Protein AF-A0A9J6ZL83-F1 (afdb_monomer_lite)

Radius of gyration: 29.71 Å; chains: 1; bounding box: 66×19×86 Å

Foldseek 3Di:
DVPVVVVVVVVVVVVVVVVVVVVVVVVVVVVVVVVVVVVVVVVVVVVVVVVVVVVVVVVVLVVQLVVQCVVVVHSVVSNVVSVVVVVVVVVVCVVCVVPPVCPVVVVVVCCVVVVVVVPD

Organism: NCBI:txid2949635

pLDDT: mean 72.31, std 11.98, range [35.53, 90.31]

Sequence (120 aa):
MFQNIFSEHLSGIRKELEDYVGKRIELLKLELVERLSKCTSSIIVKLGLMYFLLLFLMFLSLAGGFYIGELLHSNALGFLIIAGFYLLLAFLLYIFRSYLVERPVIRSFIKLFFESDKNE

Structure (mmCIF, N/CA/C/O backbone):
data_AF-A0A9J6ZL83-F1
#
_entry.id   AF-A0A9J6ZL83-F1
#
loop_
_atom_site.group_PDB
_atom_site.id
_atom_site.type_symbol
_atom_site.label_atom_id
_atom_site.label_alt_id
_atom_site.label_comp_id
_atom_site.label_asym_id
_atom_site.label_entity_id
_atom_site.label_seq_id
_atom_site.pdbx_PDB_ins_code
_atom_site.Cartn_x
_atom_site.Cartn_y
_atom_site.Cartn_z
_atom_site.occupancy
_atom_site.B_iso_or_equiv
_atom_site.auth_seq_id
_atom_site.auth_comp_id
_atom_site.auth_asym_id
_atom_site.auth_atom_id
_atom_site.pdbx_PDB_model_num
ATOM 1 N N . MET A 1 1 ? -45.956 9.347 58.486 1.00 50.84 1 MET A N 1
ATOM 2 C CA . MET A 1 1 ? -45.474 7.958 58.298 1.00 50.84 1 MET A CA 1
ATOM 3 C C . MET A 1 1 ? -45.363 7.577 56.815 1.00 50.84 1 MET A C 1
ATOM 5 O O . MET A 1 1 ? -44.340 7.032 56.442 1.00 50.84 1 MET A O 1
ATOM 9 N N . PHE A 1 2 ? -46.323 7.938 55.951 1.00 60.34 2 PHE A N 1
ATOM 10 C CA . PHE A 1 2 ? -46.290 7.606 54.511 1.00 60.34 2 PHE A CA 1
ATOM 11 C C . PHE A 1 2 ? -45.209 8.315 53.659 1.00 60.34 2 PHE A C 1
ATOM 13 O O . PHE A 1 2 ? -44.721 7.720 52.705 1.00 60.34 2 PHE A O 1
ATOM 20 N N . GLN A 1 3 ? -44.789 9.545 53.987 1.00 58.34 3 GLN A N 1
ATOM 21 C CA . GLN A 1 3 ? -43.810 10.287 53.164 1.00 58.34 3 GLN A CA 1
ATOM 22 C C . GLN A 1 3 ? -42.369 9.742 53.223 1.00 58.34 3 GLN A C 1
ATOM 24 O O . GLN A 1 3 ? -41.658 9.834 52.228 1.00 58.34 3 GLN A O 1
ATOM 29 N N . ASN A 1 4 ? -41.947 9.130 54.337 1.00 60.34 4 ASN A N 1
ATOM 30 C CA . ASN A 1 4 ? -40.578 8.607 54.487 1.00 60.34 4 ASN A CA 1
ATOM 31 C C . ASN A 1 4 ? -40.356 7.270 53.762 1.00 60.34 4 ASN A C 1
ATOM 33 O O . ASN A 1 4 ? -39.240 6.959 53.369 1.00 60.34 4 ASN A O 1
ATOM 37 N N . ILE A 1 5 ? -41.419 6.489 53.555 1.00 66.94 5 ILE A N 1
ATOM 38 C CA . ILE A 1 5 ? -41.336 5.174 52.901 1.00 66.94 5 ILE A CA 1
ATOM 39 C C . ILE A 1 5 ? -41.061 5.342 51.400 1.00 66.94 5 ILE A C 1
ATOM 41 O O . ILE A 1 5 ? -40.306 4.579 50.803 1.00 66.94 5 ILE A O 1
ATOM 45 N N . PHE A 1 6 ? -41.644 6.379 50.791 1.00 70.94 6 PHE A N 1
ATOM 46 C CA . PHE A 1 6 ? -41.478 6.663 49.368 1.00 70.94 6 PHE A CA 1
ATOM 47 C C . PHE A 1 6 ? -40.071 7.183 49.042 1.00 70.94 6 PHE A C 1
ATOM 49 O O . PHE A 1 6 ? -39.471 6.752 48.059 1.00 70.94 6 PHE A O 1
ATOM 56 N N . SER A 1 7 ? -39.513 8.065 49.879 1.00 68.94 7 SER A N 1
ATOM 57 C CA . SER A 1 7 ? -38.149 8.576 49.692 1.00 68.94 7 SER A CA 1
ATOM 58 C C . SER A 1 7 ? -37.084 7.496 49.898 1.00 68.94 7 SER A C 1
ATOM 60 O O . SER A 1 7 ? -36.109 7.470 49.146 1.00 68.94 7 SER A O 1
ATOM 62 N N . GLU A 1 8 ? -37.284 6.559 50.832 1.00 73.06 8 GLU A N 1
ATOM 63 C CA . GLU A 1 8 ? -36.404 5.392 50.972 1.00 73.06 8 GLU A CA 1
ATOM 64 C C . GLU A 1 8 ? -36.455 4.482 49.739 1.00 73.06 8 GLU A C 1
ATOM 66 O O . GLU A 1 8 ? -35.403 4.107 49.219 1.00 73.06 8 GLU A O 1
ATOM 71 N N . HIS A 1 9 ? -37.646 4.194 49.203 1.00 72.62 9 HIS A N 1
ATOM 72 C CA . HIS A 1 9 ? -37.787 3.393 47.982 1.00 72.62 9 HIS A CA 1
ATOM 73 C C . HIS A 1 9 ? -37.130 4.054 46.764 1.00 72.62 9 HIS A C 1
ATOM 75 O O . HIS A 1 9 ? -36.418 3.390 46.010 1.00 72.62 9 HIS A O 1
ATOM 81 N N . LEU A 1 10 ? -37.292 5.371 46.593 1.00 76.75 10 LEU A N 1
ATOM 82 C CA . LEU A 1 10 ? -36.623 6.094 45.508 1.00 76.75 10 LEU A CA 1
ATOM 83 C C . LEU A 1 10 ? -35.101 6.115 45.675 1.00 76.75 10 LEU A C 1
ATOM 85 O O . LEU A 1 10 ? -34.376 6.073 44.682 1.00 76.75 10 LEU A O 1
ATOM 89 N N . SER A 1 11 ? -34.603 6.138 46.913 1.00 74.12 11 SER A N 1
ATOM 90 C CA . SER A 1 11 ? -33.165 6.068 47.181 1.00 74.12 11 SER A CA 1
ATOM 91 C C . SER A 1 11 ? -32.570 4.693 46.842 1.00 74.12 11 SER A C 1
ATOM 93 O O . SER A 1 11 ? -31.455 4.626 46.320 1.00 74.12 11 SER A O 1
ATOM 95 N N . GLY A 1 12 ? -33.331 3.614 47.066 1.00 74.75 12 GLY A N 1
ATOM 96 C CA . GLY A 1 12 ? -32.968 2.249 46.677 1.00 74.75 12 GLY A CA 1
ATOM 97 C C . GLY A 1 12 ? -32.911 2.070 45.161 1.00 74.75 12 GLY A C 1
ATOM 98 O O . GLY A 1 12 ? -31.889 1.631 44.641 1.00 74.75 12 GLY A O 1
ATOM 99 N N . ILE A 1 13 ? -33.948 2.521 44.445 1.00 77.06 13 ILE A N 1
ATOM 100 C CA . ILE A 1 13 ? -34.010 2.455 42.972 1.00 77.06 13 ILE A CA 1
ATOM 101 C C . ILE A 1 13 ? -32.903 3.308 42.341 1.00 77.06 13 ILE A C 1
ATOM 103 O O . ILE A 1 13 ? -32.285 2.903 41.359 1.00 77.06 13 ILE A O 1
ATOM 107 N N . ARG A 1 14 ? -32.603 4.481 42.917 1.00 73.56 14 ARG A N 1
ATOM 108 C CA . ARG A 1 14 ? -31.507 5.337 42.449 1.00 73.56 14 ARG A CA 1
ATOM 109 C C . ARG A 1 14 ? -30.153 4.644 42.588 1.00 73.56 14 ARG A C 1
ATOM 111 O O . ARG A 1 14 ? -29.387 4.677 41.636 1.00 73.56 14 ARG A O 1
ATOM 118 N N . LYS A 1 15 ? -29.883 3.993 43.726 1.00 76.56 15 LYS A N 1
ATOM 119 C CA . LYS A 1 15 ? -28.644 3.229 43.941 1.00 76.56 15 LYS A CA 1
ATOM 120 C C . LYS A 1 15 ? -28.523 2.033 43.001 1.00 76.56 15 LYS A C 1
ATOM 122 O O . LYS A 1 15 ? -27.452 1.821 42.449 1.00 76.56 15 LYS A O 1
ATOM 127 N N . GLU A 1 16 ? -29.600 1.278 42.792 1.00 74.06 16 GLU A N 1
ATOM 128 C CA . GLU A 1 16 ? -29.600 0.162 41.838 1.00 74.06 16 GLU A CA 1
ATOM 129 C C . GLU A 1 16 ? -29.355 0.637 40.405 1.00 74.06 16 GLU A C 1
ATOM 131 O O . GLU A 1 16 ? -28.558 0.034 39.693 1.00 74.06 16 GLU A O 1
ATOM 136 N N . LEU A 1 17 ? -29.979 1.743 39.989 1.00 72.00 17 LEU A N 1
ATOM 137 C CA . LEU A 1 17 ? -29.737 2.344 38.676 1.00 72.00 17 LEU A CA 1
ATOM 138 C C . LEU A 1 17 ? -28.299 2.848 38.529 1.00 72.00 17 LEU A C 1
ATOM 140 O O . LEU A 1 17 ? -27.696 2.645 37.481 1.00 72.00 17 LEU A O 1
ATOM 144 N N . GLU A 1 18 ? -27.738 3.473 39.561 1.00 73.12 18 GLU A N 1
ATOM 145 C CA . GLU A 1 18 ? -26.361 3.977 39.558 1.00 73.12 18 GLU A CA 1
ATOM 146 C C . GLU A 1 18 ? -25.345 2.826 39.444 1.00 73.12 18 GLU A C 1
ATOM 148 O O . GLU A 1 18 ? -24.424 2.888 38.629 1.00 73.12 18 GLU A O 1
ATOM 153 N N . ASP A 1 19 ? -25.576 1.727 40.168 1.00 73.25 19 ASP A N 1
ATOM 154 C CA . ASP A 1 19 ? -24.731 0.528 40.141 1.00 73.25 19 ASP A CA 1
ATOM 155 C C . ASP A 1 19 ? -24.859 -0.244 38.811 1.00 73.25 19 ASP A C 1
ATOM 157 O O . ASP A 1 19 ? -23.887 -0.782 38.273 1.00 73.25 19 ASP A O 1
ATOM 161 N N . TYR A 1 20 ? -26.058 -0.251 38.221 1.00 70.00 20 TYR A N 1
ATOM 162 C CA . TYR A 1 20 ? -26.326 -0.887 36.932 1.00 70.00 20 TYR A CA 1
ATOM 163 C C . TYR A 1 20 ? -25.758 -0.083 35.752 1.00 70.00 20 TYR A C 1
ATOM 165 O O . TYR A 1 20 ? -25.187 -0.658 34.822 1.00 70.00 20 TYR A O 1
ATOM 173 N N . VAL A 1 21 ? -25.862 1.249 35.796 1.00 70.75 21 VAL A N 1
ATOM 174 C CA . VAL A 1 21 ? -25.244 2.156 34.815 1.00 70.75 21 VAL A CA 1
ATOM 175 C C . VAL A 1 21 ? -23.721 2.099 34.927 1.00 70.75 21 VAL A C 1
ATOM 177 O O . VAL A 1 21 ? -23.054 1.992 33.899 1.00 70.75 21 VAL A O 1
ATOM 180 N N . GLY A 1 22 ? -23.170 2.066 36.145 1.00 71.06 22 GLY A N 1
ATOM 181 C CA . GLY A 1 22 ? -21.734 1.898 36.381 1.00 71.06 22 GLY A CA 1
ATOM 182 C C . GLY A 1 22 ? -21.179 0.628 35.732 1.00 71.06 22 GLY A C 1
ATOM 183 O O . GLY A 1 22 ? -20.225 0.696 34.954 1.00 71.06 22 GLY A O 1
ATOM 184 N N . LYS A 1 23 ? -21.843 -0.517 35.942 1.00 69.06 23 LYS A N 1
ATOM 185 C CA . LYS A 1 23 ? -21.460 -1.798 35.321 1.00 69.06 23 LYS A CA 1
ATOM 186 C C . LYS A 1 23 ? -21.563 -1.775 33.794 1.00 69.06 23 LYS A C 1
ATOM 188 O O . LYS A 1 23 ? -20.693 -2.313 33.113 1.00 69.06 23 LYS A O 1
ATOM 193 N N . ARG A 1 24 ? -22.591 -1.132 33.225 1.00 68.44 24 ARG A N 1
ATOM 194 C CA . ARG A 1 24 ? -22.711 -0.988 31.761 1.00 68.44 24 ARG A CA 1
ATOM 195 C C . ARG A 1 24 ? -21.631 -0.082 31.166 1.00 68.44 24 ARG A C 1
ATOM 197 O O . ARG A 1 24 ? -21.138 -0.387 30.084 1.00 68.44 24 ARG A O 1
ATOM 204 N N . ILE A 1 25 ? -21.238 0.989 31.858 1.00 71.25 25 ILE A N 1
ATOM 205 C CA . ILE A 1 25 ? -20.145 1.877 31.428 1.00 71.25 25 ILE A CA 1
ATOM 206 C C . ILE A 1 25 ? -18.808 1.129 31.422 1.00 71.25 25 ILE A C 1
ATOM 208 O O . ILE A 1 25 ? -18.018 1.290 30.493 1.00 71.25 25 ILE A O 1
ATOM 212 N N . GLU A 1 26 ? -18.555 0.291 32.425 1.00 72.31 26 GLU A N 1
ATOM 213 C CA . GLU A 1 26 ? -17.330 -0.508 32.501 1.00 72.31 26 GLU A CA 1
ATOM 214 C C . GLU A 1 26 ? -17.245 -1.545 31.370 1.00 72.31 26 GLU A C 1
ATOM 216 O O . GLU A 1 26 ? -16.206 -1.664 30.717 1.00 72.31 26 GLU A O 1
ATOM 221 N N . LEU A 1 27 ? -18.364 -2.210 31.059 1.00 68.31 27 LEU A N 1
ATOM 222 C CA . LEU A 1 27 ? -18.471 -3.118 29.912 1.00 68.31 27 LEU A CA 1
ATOM 223 C C . LEU A 1 27 ? -18.259 -2.393 28.575 1.00 68.31 27 LEU A C 1
ATOM 225 O O . LEU A 1 27 ? -17.487 -2.867 27.744 1.00 68.31 27 LEU A O 1
ATOM 229 N N . LEU A 1 28 ? -18.869 -1.217 28.387 1.00 70.00 28 LEU A N 1
ATOM 230 C CA . LEU A 1 28 ? -18.663 -0.384 27.195 1.00 70.00 28 LEU A CA 1
ATOM 231 C C . LEU A 1 28 ? -17.200 0.035 27.042 1.00 70.00 28 LEU A C 1
ATOM 233 O O . LEU A 1 28 ? -16.648 -0.011 25.946 1.00 70.00 28 LEU A O 1
ATOM 237 N N . LYS A 1 29 ? -16.542 0.415 28.140 1.00 69.25 29 LYS A N 1
ATOM 238 C CA . LYS A 1 29 ? -15.129 0.801 28.127 1.00 69.25 29 LYS A CA 1
ATOM 239 C C . LYS A 1 29 ? -14.234 -0.369 27.711 1.00 69.25 29 LYS A C 1
ATOM 241 O O . LYS A 1 29 ? -13.311 -0.162 26.923 1.00 69.25 29 LYS A O 1
ATOM 246 N N . LEU A 1 30 ? -14.519 -1.584 28.187 1.00 71.12 30 LEU A N 1
ATOM 247 C CA . LEU A 1 30 ? -13.800 -2.790 27.768 1.00 71.12 30 LEU A CA 1
ATOM 248 C C . LEU A 1 30 ? -14.037 -3.124 26.288 1.00 71.12 30 LEU A C 1
ATOM 250 O O . LEU A 1 30 ? -13.070 -3.342 25.560 1.00 71.12 30 LEU A O 1
ATOM 254 N N . GLU A 1 31 ? -15.291 -3.114 25.825 1.00 67.50 31 GLU A N 1
ATOM 255 C CA . GLU A 1 31 ? -15.623 -3.387 24.419 1.00 67.50 31 GLU A CA 1
ATOM 256 C C . GLU A 1 31 ? -14.987 -2.370 23.465 1.00 67.50 31 GLU A C 1
ATOM 258 O O . GLU A 1 31 ? -14.501 -2.742 22.394 1.00 67.50 31 GLU A O 1
ATOM 263 N N . LEU A 1 32 ? -14.949 -1.091 23.849 1.00 68.44 32 LEU A N 1
ATOM 264 C CA . LEU A 1 32 ? -14.288 -0.039 23.079 1.00 68.44 32 LEU A CA 1
ATOM 265 C C . LEU A 1 32 ? -12.785 -0.305 22.959 1.00 68.44 32 LEU A C 1
ATOM 267 O O . LEU A 1 32 ? -12.245 -0.265 21.855 1.00 68.44 32 LEU A O 1
ATOM 271 N N . VAL A 1 33 ? -12.107 -0.629 24.062 1.00 69.81 33 VAL A N 1
ATOM 272 C CA . VAL A 1 33 ? -10.668 -0.943 24.055 1.00 69.81 33 VAL A CA 1
ATOM 273 C C . VAL A 1 33 ? -10.372 -2.200 23.231 1.00 69.81 33 VAL A C 1
ATOM 275 O O . VAL A 1 33 ? -9.403 -2.224 22.464 1.00 69.81 33 VAL A O 1
ATOM 278 N N . GLU A 1 34 ? -11.217 -3.229 23.328 1.00 67.50 34 GLU A N 1
ATOM 279 C CA . GLU A 1 34 ? -11.079 -4.457 22.543 1.00 67.50 34 GLU A CA 1
ATOM 280 C C . GLU A 1 34 ? -11.285 -4.198 21.041 1.00 67.50 34 GLU A C 1
ATOM 282 O O . GLU A 1 34 ? -10.485 -4.652 20.213 1.00 67.50 34 GLU A O 1
ATOM 287 N N . ARG A 1 35 ? -12.307 -3.414 20.667 1.00 65.00 35 ARG A N 1
ATOM 288 C CA . ARG A 1 35 ? -12.550 -3.006 19.273 1.00 65.00 35 ARG A CA 1
ATOM 289 C C . ARG A 1 35 ? -11.412 -2.159 18.721 1.00 65.00 35 ARG A C 1
ATOM 291 O O . ARG A 1 35 ? -10.948 -2.434 17.616 1.00 65.00 35 ARG A O 1
ATOM 298 N N . LEU A 1 36 ? -10.925 -1.177 19.479 1.00 67.19 36 LEU A N 1
ATOM 299 C CA . LEU A 1 36 ? -9.800 -0.330 19.075 1.00 67.19 36 LEU A CA 1
ATOM 300 C C . LEU A 1 36 ? -8.529 -1.157 18.872 1.00 67.19 36 LEU A C 1
ATOM 302 O O . LEU A 1 36 ? -7.832 -0.976 17.872 1.00 67.19 36 LEU A O 1
ATOM 306 N N . SER A 1 37 ? -8.263 -2.117 19.758 1.00 68.62 37 SER A N 1
ATOM 307 C CA . SER A 1 37 ? -7.108 -3.015 19.645 1.00 68.62 37 SER A CA 1
ATOM 308 C C . SER A 1 37 ? -7.201 -3.913 18.409 1.00 68.62 37 SER A C 1
ATOM 310 O O . SER A 1 37 ? -6.240 -4.013 17.641 1.00 68.62 37 SER A O 1
ATOM 312 N N . LYS A 1 38 ? -8.372 -4.509 18.144 1.00 66.69 38 LYS A N 1
ATOM 313 C CA . LYS A 1 38 ? -8.604 -5.326 16.939 1.00 66.69 38 LYS A CA 1
ATOM 314 C C . LYS A 1 38 ? -8.540 -4.502 15.653 1.00 66.69 38 LYS A C 1
ATOM 316 O O . LYS A 1 38 ? -7.953 -4.967 14.673 1.00 66.69 38 LYS A O 1
ATOM 321 N N . CYS A 1 39 ? -9.091 -3.287 15.644 1.00 61.84 39 CYS A N 1
ATOM 322 C CA . CYS A 1 39 ? -9.006 -2.373 14.504 1.00 61.84 39 CYS A CA 1
ATOM 323 C C . CYS A 1 39 ? -7.557 -1.980 14.221 1.00 61.84 39 CYS A C 1
ATOM 325 O O . CYS A 1 39 ? -7.096 -2.137 13.092 1.00 61.84 39 CYS A O 1
ATOM 327 N N . THR A 1 40 ? -6.822 -1.550 15.245 1.00 66.94 40 THR A N 1
ATOM 328 C CA . THR A 1 40 ? -5.427 -1.110 15.118 1.00 66.94 40 THR A CA 1
ATOM 329 C C . THR A 1 40 ? -4.540 -2.246 14.616 1.00 66.94 40 THR A C 1
ATOM 331 O O . THR A 1 40 ? -3.823 -2.082 13.631 1.00 66.94 40 THR A O 1
ATOM 334 N N . SER A 1 41 ? -4.664 -3.435 15.211 1.00 73.62 41 SER A N 1
ATOM 335 C CA . SER A 1 41 ? -3.931 -4.627 14.774 1.00 73.62 41 SER A CA 1
ATOM 336 C C . SER A 1 41 ? -4.256 -4.998 13.320 1.00 73.62 41 SER A C 1
ATOM 338 O O . SER A 1 41 ? -3.354 -5.195 12.504 1.00 73.62 41 SER A O 1
ATOM 340 N N . SER A 1 42 ? -5.540 -4.991 12.946 1.00 70.56 42 SER A N 1
ATOM 341 C CA . SER A 1 42 ? -5.971 -5.318 11.580 1.00 70.56 42 SER A CA 1
ATOM 342 C C . SER A 1 42 ? -5.508 -4.294 10.540 1.00 70.56 42 SER A C 1
ATOM 344 O O . SER A 1 42 ? -5.243 -4.660 9.394 1.00 70.56 42 SER A O 1
ATOM 346 N N . ILE A 1 43 ? -5.445 -3.010 10.902 1.00 72.88 43 ILE A N 1
ATOM 347 C CA . ILE A 1 43 ? -4.987 -1.931 10.019 1.00 72.88 43 ILE A CA 1
ATOM 348 C C . ILE A 1 43 ? -3.482 -2.037 9.798 1.00 72.88 43 ILE A C 1
ATOM 350 O O . ILE A 1 43 ? -3.057 -2.014 8.649 1.00 72.88 43 ILE A O 1
ATOM 354 N N . ILE A 1 44 ? -2.691 -2.222 10.857 1.00 81.88 44 ILE A N 1
ATOM 355 C CA . ILE A 1 44 ? -1.229 -2.333 10.758 1.00 81.88 44 ILE A CA 1
ATOM 356 C C . ILE A 1 44 ? -0.836 -3.524 9.882 1.00 81.88 44 ILE A C 1
ATOM 358 O O . ILE A 1 44 ? -0.015 -3.374 8.981 1.00 81.88 44 ILE A O 1
ATOM 362 N N . VAL A 1 45 ? -1.463 -4.688 10.087 1.00 81.06 45 VAL A N 1
ATOM 363 C CA . VAL A 1 45 ? -1.192 -5.877 9.265 1.00 81.06 45 VAL A CA 1
ATOM 364 C C . VAL A 1 45 ? -1.574 -5.632 7.805 1.00 81.06 45 VAL A C 1
ATOM 366 O O . VAL A 1 45 ? -0.778 -5.928 6.918 1.00 81.06 45 VAL A O 1
ATOM 369 N N . LYS A 1 46 ? -2.750 -5.048 7.530 1.00 75.75 46 LYS A N 1
ATOM 370 C CA . LYS A 1 46 ? -3.169 -4.729 6.153 1.00 75.75 46 LYS A CA 1
ATOM 371 C C . LYS A 1 46 ? -2.264 -3.696 5.482 1.00 75.75 46 LYS A C 1
ATOM 373 O O . LYS A 1 46 ? -1.920 -3.880 4.319 1.00 75.75 46 LYS A O 1
ATOM 378 N N . LEU A 1 47 ? -1.875 -2.640 6.194 1.00 79.56 47 LEU A N 1
ATOM 379 C CA . LEU A 1 47 ? -0.953 -1.620 5.693 1.00 79.56 47 LEU A CA 1
ATOM 380 C C . LEU A 1 47 ? 0.423 -2.217 5.407 1.00 79.56 47 LEU A C 1
ATOM 382 O O . LEU A 1 47 ? 0.976 -1.968 4.341 1.00 79.56 47 LEU A O 1
ATOM 386 N N . GLY A 1 48 ? 0.938 -3.052 6.311 1.00 88.38 48 GLY A N 1
ATOM 387 C CA . GLY A 1 48 ? 2.181 -3.787 6.099 1.00 88.38 48 GLY A CA 1
ATOM 388 C C . GLY A 1 48 ? 2.103 -4.670 4.855 1.00 88.38 48 GLY A C 1
ATOM 389 O O . GLY A 1 48 ? 2.968 -4.585 3.989 1.00 88.38 48 GLY A O 1
ATOM 390 N N . LEU A 1 49 ? 1.032 -5.455 4.710 1.00 82.25 49 LEU A N 1
ATOM 391 C CA . LEU A 1 49 ? 0.831 -6.316 3.542 1.00 82.25 49 LEU A CA 1
ATOM 392 C C . LEU A 1 49 ? 0.759 -5.509 2.237 1.00 82.25 49 LEU A C 1
ATOM 394 O O . LEU A 1 49 ? 1.389 -5.877 1.251 1.00 82.25 49 LEU A O 1
ATOM 398 N N . MET A 1 50 ? 0.024 -4.392 2.239 1.00 78.44 50 MET A N 1
ATOM 399 C CA . MET A 1 50 ? -0.096 -3.499 1.085 1.00 78.44 50 MET A CA 1
ATOM 400 C C . MET A 1 50 ? 1.252 -2.863 0.725 1.00 78.44 50 MET A C 1
ATOM 402 O O . MET A 1 50 ? 1.593 -2.788 -0.453 1.00 78.44 50 MET A O 1
ATOM 406 N N . TYR A 1 51 ? 2.035 -2.457 1.726 1.00 84.31 51 TYR A N 1
ATOM 407 C CA . TYR A 1 51 ? 3.376 -1.911 1.537 1.00 84.31 51 TYR A CA 1
ATOM 408 C C . TYR A 1 51 ? 4.333 -2.944 0.929 1.00 84.31 51 TYR A C 1
ATOM 410 O O . TYR A 1 51 ? 4.988 -2.658 -0.072 1.00 84.31 51 TYR A O 1
ATOM 418 N N . PHE A 1 52 ? 4.372 -4.163 1.475 1.00 89.56 52 PHE A N 1
ATOM 419 C CA . PHE A 1 52 ? 5.193 -5.245 0.923 1.00 89.56 52 PHE A CA 1
ATOM 420 C C . PHE A 1 52 ? 4.781 -5.616 -0.502 1.00 89.56 52 PHE A C 1
ATOM 422 O O . PHE A 1 52 ? 5.643 -5.828 -1.352 1.00 89.56 52 PHE A O 1
ATOM 429 N N . LEU A 1 53 ? 3.477 -5.659 -0.782 1.00 85.44 53 LEU A N 1
ATOM 430 C CA . LEU A 1 53 ? 2.960 -5.946 -2.117 1.00 85.44 53 LEU A CA 1
ATOM 431 C C . LEU A 1 53 ? 3.351 -4.857 -3.124 1.00 85.44 53 LEU A C 1
ATOM 433 O O . LEU A 1 53 ? 3.746 -5.175 -4.245 1.00 85.44 53 LEU A O 1
ATOM 437 N N . LEU A 1 54 ? 3.297 -3.586 -2.717 1.00 83.44 54 LEU A N 1
ATOM 438 C CA . LEU A 1 54 ? 3.756 -2.464 -3.534 1.00 83.44 54 LEU A CA 1
ATOM 439 C C . LEU A 1 54 ? 5.255 -2.579 -3.836 1.00 83.44 54 LEU A C 1
ATOM 441 O O . LEU A 1 54 ? 5.647 -2.449 -4.993 1.00 83.44 54 LEU A O 1
ATOM 445 N N . LEU A 1 55 ? 6.078 -2.870 -2.820 1.00 89.44 55 LEU A N 1
ATOM 446 C CA . LEU A 1 55 ? 7.515 -3.094 -3.001 1.00 89.44 55 LEU A CA 1
ATOM 447 C C . LEU A 1 55 ? 7.775 -4.227 -3.994 1.00 89.44 55 LEU A C 1
ATOM 449 O O . LEU A 1 55 ? 8.519 -4.048 -4.953 1.00 89.44 55 LEU A O 1
ATOM 453 N N . PHE A 1 56 ? 7.139 -5.380 -3.781 1.00 88.38 56 PHE A N 1
ATOM 454 C CA . PHE A 1 56 ? 7.285 -6.546 -4.645 1.00 88.38 56 PHE A CA 1
ATOM 455 C C . PHE A 1 56 ? 6.940 -6.217 -6.100 1.00 88.38 56 PHE A C 1
ATOM 457 O O . PHE A 1 56 ? 7.714 -6.525 -7.004 1.00 88.38 56 PHE A O 1
ATOM 464 N N . LEU A 1 57 ? 5.811 -5.541 -6.329 1.00 85.94 57 LEU A N 1
ATOM 465 C CA . LEU A 1 57 ? 5.381 -5.144 -7.667 1.00 85.94 57 LEU A CA 1
ATOM 466 C C . LEU A 1 57 ? 6.369 -4.166 -8.316 1.00 85.94 57 LEU A C 1
ATOM 468 O O . LEU A 1 57 ? 6.631 -4.257 -9.514 1.00 85.94 57 LEU A O 1
ATOM 472 N N . MET A 1 58 ? 6.941 -3.258 -7.524 1.00 87.50 58 MET A N 1
ATOM 473 C CA . MET A 1 58 ? 7.931 -2.299 -7.999 1.00 87.50 58 MET A CA 1
ATOM 474 C C . MET A 1 58 ? 9.217 -3.007 -8.446 1.00 87.50 58 MET A C 1
ATOM 476 O O . MET A 1 58 ? 9.672 -2.794 -9.568 1.00 87.50 58 MET A O 1
ATOM 480 N N . PHE A 1 59 ? 9.741 -3.933 -7.637 1.00 90.31 59 PHE A N 1
ATOM 481 C CA . PHE A 1 59 ? 10.886 -4.765 -8.022 1.00 90.31 59 PHE A CA 1
ATOM 482 C C . PHE A 1 59 ? 10.598 -5.621 -9.256 1.00 90.31 59 PHE A C 1
ATOM 484 O O . PHE A 1 59 ? 11.447 -5.719 -10.141 1.00 90.31 59 PHE A O 1
ATOM 491 N N . LEU A 1 60 ? 9.399 -6.199 -9.352 1.00 88.38 60 LEU A N 1
ATOM 492 C CA . LEU A 1 60 ? 8.993 -6.995 -10.506 1.00 88.38 60 LEU A CA 1
ATOM 493 C C . LEU A 1 60 ? 8.952 -6.151 -11.789 1.00 88.38 60 LEU A C 1
ATOM 495 O O . LEU A 1 60 ? 9.418 -6.599 -12.835 1.00 88.38 60 LEU A O 1
ATOM 499 N N . SER A 1 61 ? 8.465 -4.909 -11.699 1.00 84.56 61 SER A N 1
ATOM 500 C CA . SER A 1 61 ? 8.481 -3.956 -12.812 1.00 84.56 61 SER A CA 1
ATOM 501 C C . SER A 1 61 ? 9.898 -3.602 -13.254 1.00 84.56 61 SER A C 1
ATOM 503 O O . SER A 1 61 ? 10.147 -3.514 -14.455 1.00 84.56 61 SER A O 1
ATOM 505 N N . LEU A 1 62 ? 10.821 -3.377 -12.311 1.00 86.94 62 LEU A N 1
ATOM 506 C CA . LEU A 1 62 ? 12.220 -3.105 -12.648 1.00 86.94 62 LEU A CA 1
ATOM 507 C C . LEU A 1 62 ? 12.879 -4.318 -13.302 1.00 86.94 62 LEU A C 1
ATOM 509 O O . LEU A 1 62 ? 13.527 -4.170 -14.334 1.00 86.94 62 LEU A O 1
ATOM 513 N N . ALA A 1 63 ? 12.691 -5.509 -12.731 1.00 88.25 63 ALA A N 1
ATOM 514 C CA . ALA A 1 63 ? 13.255 -6.746 -13.259 1.00 88.25 63 ALA A CA 1
ATOM 515 C C . ALA A 1 63 ? 12.748 -7.032 -14.678 1.00 88.25 63 ALA A C 1
ATOM 517 O O . ALA A 1 63 ? 13.546 -7.297 -15.573 1.00 88.25 63 ALA A O 1
ATOM 518 N N . GLY A 1 64 ? 11.438 -6.900 -14.909 1.00 85.25 64 GLY A N 1
ATOM 519 C CA . GLY A 1 64 ? 10.866 -7.010 -16.248 1.00 85.25 64 GLY A CA 1
ATOM 520 C C . GLY A 1 64 ? 11.434 -5.959 -17.204 1.00 85.25 64 GLY A C 1
ATOM 521 O O . GLY A 1 64 ? 11.741 -6.281 -18.349 1.00 85.25 64 GLY A O 1
ATOM 522 N N . GLY A 1 65 ? 11.600 -4.714 -16.734 1.00 85.94 65 GLY A N 1
ATOM 523 C CA . GLY A 1 65 ? 12.094 -3.581 -17.533 1.00 85.94 65 GLY A CA 1
ATOM 524 C C . GLY A 1 65 ? 13.495 -3.789 -18.034 1.00 85.94 65 GLY A C 1
ATOM 525 O O . GLY A 1 65 ? 13.753 -3.622 -19.225 1.00 85.94 65 GLY A O 1
ATOM 526 N N . PHE A 1 66 ? 14.370 -4.227 -17.139 1.00 83.25 66 PHE A N 1
ATOM 527 C CA . PHE A 1 66 ? 15.728 -4.574 -17.503 1.00 83.25 66 PHE A CA 1
ATOM 528 C C . PHE A 1 66 ? 15.783 -5.824 -18.375 1.00 83.25 66 PHE A C 1
ATOM 530 O O . PHE A 1 66 ? 16.473 -5.795 -19.384 1.00 83.25 66 PHE A O 1
ATOM 537 N N . TYR A 1 67 ? 15.004 -6.869 -18.079 1.00 85.88 67 TYR A N 1
ATOM 538 C CA . TYR A 1 67 ? 15.013 -8.098 -18.879 1.00 85.88 67 TYR A CA 1
ATOM 539 C C . TYR A 1 67 ? 14.580 -7.861 -20.335 1.00 85.88 67 TYR A C 1
ATOM 541 O O . TYR A 1 67 ? 15.256 -8.283 -21.272 1.00 85.88 67 TYR A O 1
ATOM 549 N N . ILE A 1 68 ? 13.475 -7.138 -20.544 1.00 83.56 68 ILE A N 1
ATOM 550 C CA . ILE A 1 68 ? 12.998 -6.800 -21.893 1.00 83.56 68 ILE A CA 1
ATOM 551 C C . ILE A 1 68 ? 13.929 -5.766 -22.546 1.00 83.56 68 ILE A C 1
ATOM 553 O O . ILE A 1 68 ? 14.199 -5.849 -23.742 1.00 83.56 68 ILE A O 1
ATOM 557 N N . GLY A 1 69 ? 14.448 -4.808 -21.773 1.00 85.75 69 GLY A N 1
ATOM 558 C CA . GLY A 1 69 ? 15.393 -3.800 -22.257 1.00 85.75 69 GLY A CA 1
ATOM 559 C C . GLY A 1 69 ? 16.708 -4.395 -22.763 1.00 85.75 69 GLY A C 1
ATOM 560 O O . GLY A 1 69 ? 17.206 -3.967 -23.804 1.00 85.75 69 GLY A O 1
ATOM 561 N N . GLU A 1 70 ? 17.228 -5.412 -22.075 1.00 81.88 70 GLU A N 1
ATOM 562 C CA . GLU A 1 70 ? 18.445 -6.133 -22.448 1.00 81.88 70 GLU A CA 1
ATOM 563 C C . GLU A 1 70 ? 18.225 -6.985 -23.705 1.00 81.88 70 GLU A C 1
ATOM 565 O O . GLU A 1 70 ? 19.029 -6.911 -24.633 1.00 81.88 70 GLU A O 1
ATOM 570 N N . LEU A 1 71 ? 17.083 -7.682 -23.817 1.00 80.62 71 LEU A N 1
ATOM 571 C CA . LEU A 1 71 ? 16.719 -8.417 -25.039 1.00 80.62 71 LEU A CA 1
ATOM 572 C C . LEU A 1 71 ? 16.627 -7.513 -26.278 1.00 80.62 71 LEU A C 1
ATOM 574 O O . LEU A 1 71 ? 16.988 -7.933 -27.376 1.00 80.62 71 LEU A O 1
ATOM 578 N N . LEU A 1 72 ? 16.131 -6.283 -26.117 1.00 80.06 72 LEU A N 1
ATOM 579 C CA . LEU A 1 72 ? 15.989 -5.317 -27.211 1.00 80.06 72 LEU A CA 1
ATOM 580 C C . LEU A 1 72 ? 17.242 -4.445 -27.417 1.00 80.06 72 LEU A C 1
ATOM 582 O O . LEU A 1 72 ? 17.205 -3.531 -28.244 1.00 80.06 72 LEU A O 1
ATOM 586 N N . HIS A 1 73 ? 18.336 -4.697 -26.680 1.00 77.12 73 HIS A N 1
ATOM 587 C CA . HIS A 1 73 ? 19.570 -3.891 -26.680 1.00 77.12 73 HIS A CA 1
ATOM 588 C C . HIS A 1 73 ? 19.330 -2.388 -26.401 1.00 77.12 73 HIS A C 1
ATOM 590 O O . HIS A 1 73 ? 20.167 -1.536 -26.702 1.00 77.12 73 HIS A O 1
ATOM 596 N N . SER A 1 74 ? 18.171 -2.041 -25.834 1.00 75.44 74 SER A N 1
ATOM 597 C CA . SER A 1 74 ? 17.745 -0.670 -25.574 1.00 75.44 74 SER A CA 1
ATOM 598 C C . SER A 1 74 ? 16.754 -0.635 -24.416 1.00 75.44 74 SER A C 1
ATOM 600 O O . SER A 1 74 ? 15.585 -1.010 -24.544 1.00 75.44 74 SER A O 1
ATOM 602 N N . ASN A 1 75 ? 17.212 -0.095 -23.285 1.00 77.88 75 ASN A N 1
ATOM 603 C CA . ASN A 1 75 ? 16.396 0.077 -22.080 1.00 77.88 75 ASN A CA 1
ATOM 604 C C . ASN A 1 75 ? 15.131 0.911 -22.345 1.00 77.88 75 ASN A C 1
ATOM 606 O O . ASN A 1 75 ? 14.084 0.647 -21.759 1.00 77.88 75 ASN A O 1
ATOM 610 N N . ALA A 1 76 ? 15.197 1.883 -23.262 1.00 81.06 76 ALA A N 1
ATOM 611 C CA . ALA A 1 76 ? 14.054 2.723 -23.617 1.00 81.06 76 ALA A CA 1
ATOM 612 C C . ALA A 1 76 ? 12.904 1.912 -24.239 1.00 81.06 76 ALA A C 1
ATOM 614 O O . ALA A 1 76 ? 11.743 2.132 -23.899 1.00 81.06 76 ALA A O 1
ATOM 615 N N . LEU A 1 77 ? 13.218 0.941 -25.106 1.00 80.88 77 LEU A N 1
ATOM 616 C CA . LEU A 1 77 ? 12.207 0.070 -25.712 1.00 80.88 77 LEU A CA 1
ATOM 617 C C . LEU A 1 77 ? 11.641 -0.933 -24.697 1.00 80.88 77 LEU A C 1
ATOM 619 O O . LEU A 1 77 ? 10.440 -1.201 -24.714 1.00 80.88 77 LEU A O 1
ATOM 623 N N . GLY A 1 78 ? 12.473 -1.417 -23.768 1.00 83.44 78 GLY A N 1
ATOM 624 C CA . GLY A 1 78 ? 12.031 -2.269 -22.660 1.00 83.44 78 GLY A CA 1
ATOM 625 C C . GLY A 1 78 ? 10.996 -1.591 -21.763 1.00 83.44 78 GLY A C 1
ATOM 626 O O . GLY A 1 78 ? 9.925 -2.148 -21.511 1.00 83.44 78 GLY A O 1
ATOM 627 N N . PHE A 1 79 ? 11.255 -0.345 -21.358 1.00 82.44 79 PHE A N 1
ATOM 628 C CA . PHE A 1 79 ? 10.281 0.438 -20.594 1.00 82.44 79 PHE A CA 1
ATOM 629 C C . PHE A 1 79 ? 9.018 0.767 -21.395 1.00 82.44 79 PHE A C 1
ATOM 631 O O . PHE A 1 79 ? 7.935 0.791 -20.816 1.00 82.44 79 PHE A O 1
ATOM 638 N N . LEU A 1 80 ? 9.118 0.970 -22.713 1.00 85.44 80 LEU A N 1
ATOM 639 C CA . LEU A 1 80 ? 7.961 1.251 -23.568 1.00 85.44 80 LEU A CA 1
ATOM 640 C C . LEU A 1 80 ? 7.011 0.048 -23.660 1.00 85.44 80 LEU A C 1
ATOM 642 O O . LEU A 1 80 ? 5.797 0.213 -23.540 1.00 85.44 80 LEU A O 1
ATOM 646 N N . ILE A 1 81 ? 7.551 -1.166 -23.797 1.00 83.69 81 ILE A N 1
ATOM 647 C CA . ILE A 1 81 ? 6.757 -2.404 -23.802 1.00 83.69 81 ILE A CA 1
ATOM 648 C C . ILE A 1 81 ? 6.062 -2.609 -22.454 1.00 83.69 81 ILE A C 1
ATOM 650 O O . ILE A 1 81 ? 4.885 -2.960 -22.413 1.00 83.69 81 ILE A O 1
ATOM 654 N N . ILE A 1 82 ? 6.754 -2.338 -21.348 1.00 84.62 82 ILE A N 1
ATOM 655 C CA . ILE A 1 82 ? 6.173 -2.472 -20.007 1.00 84.62 82 ILE A CA 1
ATOM 656 C C . ILE A 1 82 ? 5.133 -1.403 -19.728 1.00 84.62 82 ILE A C 1
ATOM 658 O O . ILE A 1 82 ? 4.093 -1.716 -19.156 1.00 84.62 82 ILE A O 1
ATOM 662 N N . ALA A 1 83 ? 5.356 -0.170 -20.175 1.00 83.12 83 ALA A N 1
ATOM 663 C CA . ALA A 1 83 ? 4.344 0.875 -20.125 1.00 83.12 83 ALA A CA 1
ATOM 664 C C . ALA A 1 83 ? 3.094 0.458 -20.914 1.00 83.12 83 ALA A C 1
ATOM 666 O O . ALA A 1 83 ? 1.984 0.581 -20.402 1.00 83.12 83 ALA A O 1
ATOM 667 N N . GLY A 1 84 ? 3.266 -0.115 -22.111 1.00 87.56 84 GLY A N 1
ATOM 668 C CA . GLY A 1 84 ? 2.173 -0.684 -22.899 1.00 87.56 84 GLY A CA 1
ATOM 669 C C . GLY A 1 84 ? 1.451 -1.826 -22.179 1.00 87.56 84 GLY A C 1
ATOM 670 O O . GLY A 1 84 ? 0.222 -1.844 -22.133 1.00 87.56 84 GLY A O 1
ATOM 671 N N . PHE A 1 85 ? 2.196 -2.737 -21.549 1.00 85.00 85 PHE A N 1
ATOM 672 C CA . PHE A 1 85 ? 1.635 -3.815 -20.737 1.00 85.00 85 PHE A CA 1
ATOM 673 C C . PHE A 1 85 ? 0.846 -3.278 -19.537 1.00 85.00 85 PHE A C 1
ATOM 675 O O . PHE A 1 85 ? -0.277 -3.718 -19.316 1.00 85.00 85 PHE A O 1
ATOM 682 N N . TYR A 1 86 ? 1.370 -2.291 -18.803 1.00 82.44 86 TYR A N 1
ATOM 683 C CA . TYR A 1 86 ? 0.651 -1.639 -17.705 1.00 82.44 86 TYR A CA 1
ATOM 684 C C . TYR A 1 86 ? -0.599 -0.904 -18.182 1.00 82.44 86 TYR A C 1
ATOM 686 O O . T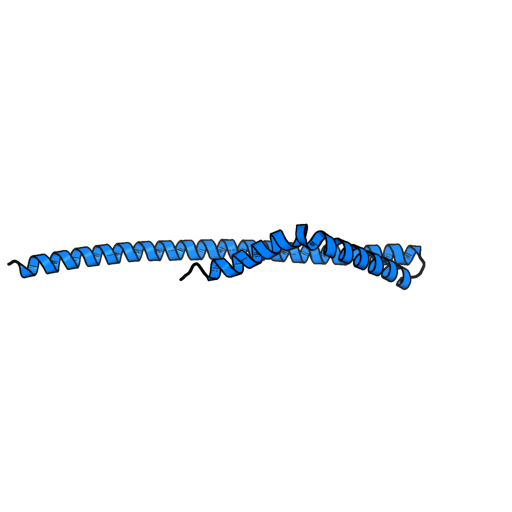YR A 1 86 ? -1.601 -0.912 -17.473 1.00 82.44 86 TYR A O 1
ATOM 694 N N . LEU A 1 87 ? -0.576 -0.308 -19.374 1.00 84.88 87 LEU A N 1
ATOM 695 C CA . LEU A 1 87 ? -1.740 0.346 -19.974 1.00 84.88 87 LEU A CA 1
ATOM 696 C C . LEU A 1 87 ? -2.822 -0.688 -20.324 1.00 84.88 87 LEU A C 1
ATOM 698 O O . LEU A 1 87 ? -3.989 -0.499 -19.987 1.00 84.88 87 LEU A O 1
ATOM 702 N N . LEU A 1 88 ? -2.428 -1.825 -20.903 1.00 86.25 88 LEU A N 1
ATOM 703 C CA . LEU A 1 88 ? -3.308 -2.974 -21.138 1.00 86.25 88 LEU A CA 1
ATOM 704 C C . LEU A 1 88 ? -3.874 -3.536 -19.830 1.00 86.25 88 LEU A C 1
ATOM 706 O O . LEU A 1 88 ? -5.073 -3.784 -19.733 1.00 86.25 88 LEU A O 1
ATOM 710 N N . LEU A 1 89 ? -3.032 -3.691 -18.807 1.00 81.94 89 LEU A N 1
ATOM 711 C CA . LEU A 1 89 ? -3.433 -4.155 -17.483 1.00 81.94 89 LEU A CA 1
ATOM 712 C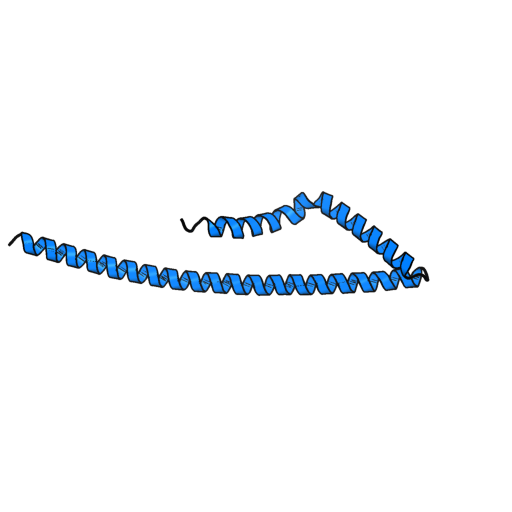 C . LEU A 1 89 ? -4.404 -3.170 -16.819 1.00 81.94 89 LEU A C 1
ATOM 714 O O . LEU A 1 89 ? -5.385 -3.594 -16.219 1.00 81.94 89 LEU A O 1
ATOM 718 N N . ALA A 1 90 ? -4.166 -1.863 -16.954 1.00 78.69 90 ALA A N 1
ATOM 719 C CA . ALA A 1 90 ? -5.046 -0.809 -16.462 1.00 78.69 90 ALA A CA 1
ATOM 720 C C . ALA A 1 90 ? -6.390 -0.806 -17.200 1.00 78.69 90 ALA A C 1
ATOM 722 O O . ALA A 1 90 ? -7.431 -0.660 -16.565 1.00 78.69 90 ALA A O 1
ATOM 723 N N . PHE A 1 91 ? -6.387 -1.026 -18.515 1.00 82.56 91 PHE A N 1
ATOM 724 C CA . PHE A 1 91 ? -7.603 -1.167 -19.314 1.00 82.56 91 PHE A CA 1
ATOM 725 C C . PHE A 1 91 ? -8.400 -2.418 -18.918 1.00 82.56 91 PHE A C 1
ATOM 727 O O . PHE A 1 91 ? -9.616 -2.357 -18.731 1.00 82.56 91 PHE A O 1
ATOM 734 N N . LEU A 1 92 ? -7.710 -3.540 -18.697 1.00 79.75 92 LEU A N 1
ATOM 735 C CA . LEU A 1 92 ? -8.315 -4.771 -18.198 1.00 79.75 92 LEU A CA 1
ATOM 736 C C . LEU A 1 92 ? -8.892 -4.550 -16.792 1.00 79.75 92 LEU A C 1
ATOM 738 O O . LEU A 1 92 ? -10.060 -4.838 -16.555 1.00 79.75 92 LEU A O 1
ATOM 742 N N . LEU A 1 93 ? -8.136 -3.940 -15.876 1.00 75.38 93 LEU A N 1
ATOM 743 C CA . LEU A 1 93 ? -8.630 -3.566 -14.549 1.00 75.38 93 LEU A CA 1
ATOM 744 C C . LEU A 1 93 ? -9.802 -2.588 -14.609 1.00 75.38 93 LEU A C 1
ATOM 746 O O . LEU A 1 93 ? -10.676 -2.676 -13.758 1.00 75.38 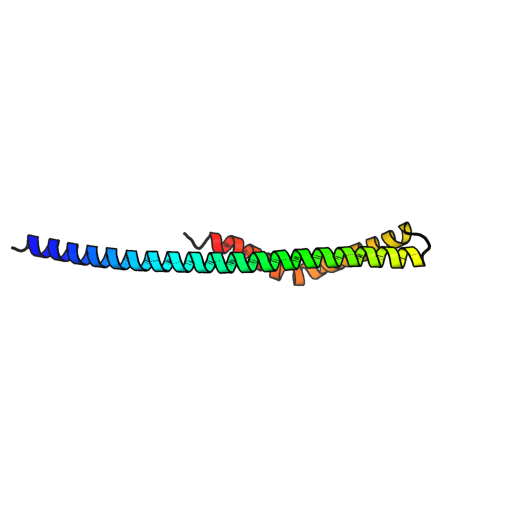93 LEU A O 1
ATOM 750 N N . TYR A 1 94 ? -9.855 -1.683 -15.585 1.00 73.25 94 TYR A N 1
ATOM 751 C CA . TYR A 1 94 ? -10.979 -0.767 -15.765 1.00 73.25 94 TYR A CA 1
ATOM 752 C C . TYR A 1 94 ? -12.265 -1.516 -16.139 1.00 73.25 94 TYR A C 1
ATOM 754 O O . TYR A 1 94 ? -13.319 -1.226 -15.578 1.00 73.25 94 TYR A O 1
ATOM 762 N N . ILE A 1 95 ? -12.175 -2.534 -17.001 1.00 73.75 95 ILE A N 1
ATOM 763 C CA . ILE A 1 95 ? -13.308 -3.408 -17.351 1.00 73.75 95 ILE A CA 1
ATOM 764 C C . ILE A 1 95 ? -13.701 -4.302 -16.165 1.00 73.75 95 ILE A C 1
ATOM 766 O O . ILE A 1 95 ? -14.877 -4.411 -15.822 1.00 73.75 95 ILE A O 1
ATOM 770 N N . PHE A 1 96 ? -12.722 -4.903 -15.482 1.00 64.44 96 PHE A N 1
ATOM 771 C CA . PHE A 1 96 ? -12.948 -5.763 -14.313 1.00 64.44 96 PHE A CA 1
ATOM 772 C C . PHE A 1 96 ? -13.215 -4.978 -13.011 1.00 64.44 96 PHE A C 1
ATOM 774 O O . PHE A 1 96 ? -13.508 -5.585 -11.975 1.00 64.44 96 PHE A O 1
ATOM 781 N N . ARG A 1 97 ? -13.160 -3.638 -13.048 1.00 59.34 97 ARG A N 1
ATOM 782 C CA . ARG A 1 97 ? -13.313 -2.724 -11.900 1.00 59.34 97 ARG A CA 1
ATOM 783 C C . ARG A 1 97 ? -14.594 -2.991 -11.126 1.00 59.34 97 ARG A C 1
ATOM 785 O O . ARG A 1 97 ? -14.561 -3.021 -9.895 1.00 59.34 97 ARG A O 1
ATOM 792 N N . SER A 1 98 ? -15.694 -3.220 -11.841 1.00 54.69 98 SER A N 1
ATOM 793 C CA . SER A 1 98 ? -16.992 -3.483 -11.217 1.00 54.69 98 SER A CA 1
ATOM 794 C C . SER A 1 98 ? -17.029 -4.819 -10.456 1.00 54.69 98 SER A C 1
ATOM 796 O O . SER A 1 98 ? -17.768 -4.981 -9.488 1.00 54.69 98 SER A O 1
ATOM 798 N N . TYR A 1 99 ? -16.165 -5.776 -10.810 1.00 53.66 99 TYR A N 1
ATOM 799 C CA . TYR A 1 99 ? -16.146 -7.094 -10.176 1.00 53.66 99 TYR A CA 1
ATOM 800 C C . TYR A 1 99 ? -15.128 -7.205 -9.026 1.00 53.66 99 TYR A C 1
ATOM 802 O O . TYR A 1 99 ? -15.450 -7.761 -7.975 1.00 53.66 99 TYR A O 1
ATOM 810 N N . LEU A 1 100 ? -13.916 -6.656 -9.196 1.00 51.91 100 LEU A N 1
ATOM 811 C CA . LEU A 1 100 ? -12.791 -6.840 -8.261 1.00 51.91 100 LEU A CA 1
ATOM 812 C C . LEU A 1 100 ? -12.554 -5.671 -7.295 1.00 51.91 100 LEU A C 1
ATOM 814 O O . LEU A 1 100 ? -12.133 -5.910 -6.167 1.00 51.91 100 LEU A O 1
ATOM 818 N N . VAL A 1 101 ? -12.803 -4.423 -7.711 1.00 53.44 101 VAL A N 1
ATOM 819 C CA . VAL A 1 101 ? -12.462 -3.225 -6.916 1.0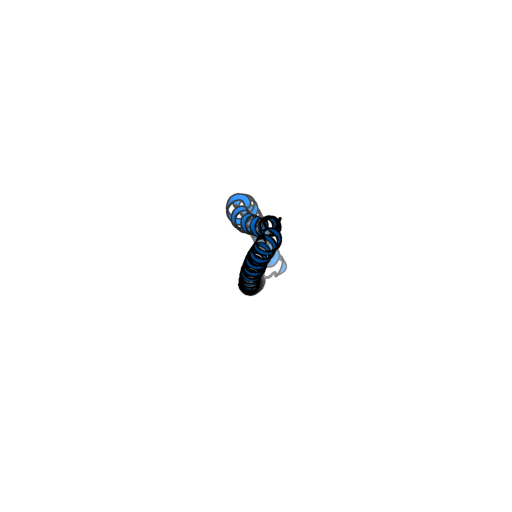0 53.44 101 VAL A CA 1
ATOM 820 C C . VAL A 1 101 ? -13.673 -2.724 -6.141 1.00 53.44 101 VAL A C 1
ATOM 822 O O . VAL A 1 101 ? -13.559 -2.433 -4.953 1.00 53.44 101 VAL A O 1
ATOM 825 N N . GLU A 1 102 ? -14.851 -2.692 -6.764 1.00 52.53 102 GLU A N 1
ATOM 826 C CA . GLU A 1 102 ? -16.068 -2.208 -6.102 1.00 52.53 102 GLU A CA 1
ATOM 8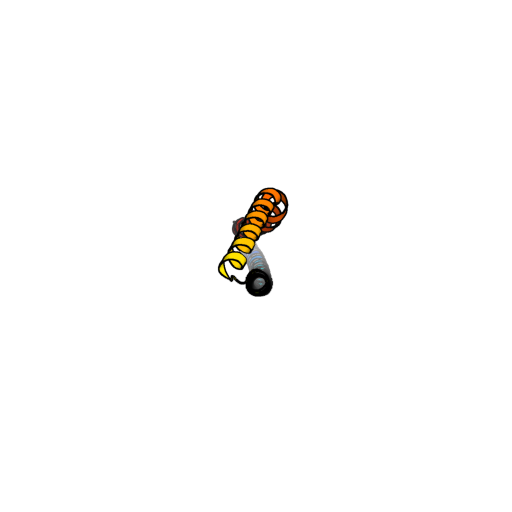27 C C . GLU A 1 102 ? -16.399 -3.016 -4.843 1.00 52.53 102 GLU A C 1
ATOM 829 O O . GLU A 1 102 ? -16.629 -2.437 -3.787 1.00 52.53 102 GLU A O 1
ATOM 834 N N . ARG A 1 103 ? -16.340 -4.350 -4.885 1.00 51.16 103 ARG A N 1
ATOM 835 C CA . ARG A 1 103 ? -16.777 -5.178 -3.747 1.00 51.16 103 ARG A CA 1
ATOM 836 C C . ARG A 1 103 ? -15.925 -5.034 -2.473 1.00 51.16 103 ARG A C 1
ATOM 838 O O . ARG A 1 103 ? -16.523 -4.873 -1.410 1.00 51.16 103 ARG A O 1
ATOM 845 N N . PRO A 1 104 ? -14.579 -5.078 -2.500 1.00 57.81 104 PRO A N 1
ATOM 846 C CA . PRO A 1 104 ? -13.771 -4.897 -1.291 1.00 57.81 104 PRO A CA 1
ATOM 847 C C . PRO A 1 104 ? -13.581 -3.425 -0.894 1.00 57.81 104 PRO A C 1
ATOM 849 O O . PRO A 1 104 ? -13.554 -3.131 0.305 1.00 57.81 104 PRO A O 1
ATOM 852 N N . VAL A 1 105 ? -13.488 -2.495 -1.857 1.00 56.47 105 VAL A N 1
ATOM 853 C CA . VAL A 1 105 ? -13.303 -1.062 -1.565 1.00 56.47 105 VAL A CA 1
ATOM 854 C C . VAL A 1 105 ? -14.583 -0.470 -0.986 1.00 56.47 105 VAL A C 1
ATOM 856 O O . VAL A 1 105 ? -14.531 0.099 0.101 1.00 56.47 105 VAL A O 1
ATOM 859 N N . ILE A 1 106 ? -15.747 -0.692 -1.608 1.00 58.88 106 ILE A N 1
ATOM 860 C CA . ILE A 1 106 ? -17.032 -0.197 -1.086 1.00 58.88 106 ILE A CA 1
ATOM 861 C C . ILE A 1 106 ? -17.337 -0.829 0.273 1.00 58.88 106 ILE A C 1
ATOM 863 O O . ILE A 1 106 ? -17.781 -0.135 1.172 1.00 58.88 106 ILE A O 1
ATOM 867 N N . ARG A 1 107 ? -17.027 -2.112 0.498 1.00 59.38 107 ARG A N 1
ATOM 868 C CA . ARG A 1 107 ? -17.240 -2.755 1.810 1.00 59.38 107 ARG A CA 1
ATOM 869 C C . ARG A 1 107 ? -16.317 -2.204 2.907 1.00 59.38 107 ARG A C 1
ATOM 871 O O . ARG A 1 107 ? -16.704 -2.203 4.074 1.00 59.38 107 ARG A O 1
ATOM 878 N N . SER A 1 108 ? -15.126 -1.724 2.541 1.00 59.53 108 SER A N 1
ATOM 879 C CA . SER A 1 108 ? -14.198 -1.052 3.463 1.00 59.53 108 SER A CA 1
ATOM 880 C C . SER A 1 108 ? -14.630 0.388 3.747 1.00 59.53 108 SER A C 1
ATOM 882 O O . SER A 1 108 ? -14.649 0.792 4.906 1.00 59.53 108 SER A O 1
ATOM 884 N N . PHE A 1 109 ? -15.053 1.128 2.718 1.00 57.97 109 PHE A N 1
ATOM 885 C CA . PHE A 1 109 ? -15.616 2.474 2.858 1.00 57.97 109 PHE A CA 1
ATOM 886 C C . PHE A 1 109 ? -16.940 2.468 3.631 1.00 57.97 109 PHE A C 1
ATOM 888 O O . PHE A 1 109 ? -17.110 3.285 4.525 1.00 57.97 109 PHE A O 1
ATOM 895 N N . ILE A 1 110 ? -17.837 1.511 3.369 1.00 60.41 110 ILE A N 1
ATOM 896 C CA . ILE A 1 110 ? -19.094 1.337 4.109 1.00 60.41 110 ILE A CA 1
ATOM 897 C C . ILE A 1 110 ? -18.809 1.047 5.579 1.00 60.41 110 ILE A C 1
ATOM 899 O O . ILE A 1 110 ? -19.456 1.649 6.415 1.00 60.41 110 ILE A O 1
ATOM 903 N N . LYS A 1 111 ? -17.838 0.195 5.939 1.00 61.22 111 LYS A N 1
ATOM 904 C CA . LYS A 1 111 ? -17.489 0.013 7.361 1.00 61.22 111 LYS A CA 1
ATOM 905 C C . LYS A 1 111 ? -16.923 1.283 7.996 1.00 61.22 111 LYS A C 1
ATOM 907 O O . LYS A 1 111 ? -17.290 1.597 9.114 1.00 61.22 111 LYS A O 1
ATOM 912 N N . LEU A 1 112 ? -16.079 2.033 7.291 1.00 62.88 112 LEU A N 1
ATOM 913 C CA . LEU A 1 112 ? -15.539 3.298 7.803 1.00 62.88 112 LEU A CA 1
ATOM 914 C C . LEU A 1 112 ? -16.614 4.385 7.983 1.00 62.88 112 LEU A C 1
ATOM 916 O O . LEU A 1 112 ? -16.540 5.136 8.946 1.00 62.88 112 LEU A O 1
ATOM 920 N N . PHE A 1 113 ? -17.615 4.449 7.099 1.00 61.59 113 PHE A N 1
ATOM 921 C CA . PHE A 1 113 ? -18.701 5.436 7.173 1.00 61.59 113 PHE A CA 1
ATOM 922 C C . PHE A 1 113 ? -19.870 4.999 8.072 1.00 61.59 113 PHE A C 1
ATOM 924 O O . PHE A 1 113 ? -20.310 5.775 8.908 1.00 61.59 113 PHE A O 1
ATOM 931 N N . PHE A 1 114 ? -20.359 3.760 7.966 1.00 63.22 114 PHE A N 1
ATOM 932 C CA . PHE A 1 114 ? -21.494 3.274 8.771 1.00 63.22 114 PHE A CA 1
ATOM 933 C C . PHE A 1 114 ? -21.123 2.907 10.213 1.00 63.22 114 PHE A C 1
ATOM 935 O O . PHE A 1 114 ? -22.001 2.866 11.069 1.00 63.22 114 PHE A O 1
ATOM 942 N N . GLU A 1 115 ? -19.853 2.641 10.524 1.00 56.56 115 GLU A N 1
ATOM 943 C CA . GLU A 1 115 ? -19.420 2.449 11.919 1.00 56.56 115 GLU A CA 1
ATOM 944 C C . GLU A 1 115 ? -19.179 3.797 12.632 1.00 56.56 115 GLU A C 1
ATOM 946 O O . GLU A 1 115 ? -19.074 3.827 13.855 1.00 56.56 115 GLU A O 1
ATOM 951 N N . SER A 1 116 ? -19.192 4.913 11.883 1.00 51.97 116 SER A N 1
ATOM 952 C CA . SER A 1 116 ? -19.260 6.283 12.417 1.00 51.97 116 SER A CA 1
ATOM 953 C C . SER A 1 116 ? -20.695 6.771 12.674 1.00 51.97 116 SER A C 1
ATOM 955 O O . SER A 1 116 ? -20.852 7.754 13.390 1.00 51.97 116 SER A O 1
ATOM 957 N N . ASP A 1 117 ? -21.715 6.109 12.115 1.00 47.59 117 ASP A N 1
ATOM 958 C CA . ASP A 1 117 ? -23.130 6.532 12.172 1.00 47.59 117 ASP A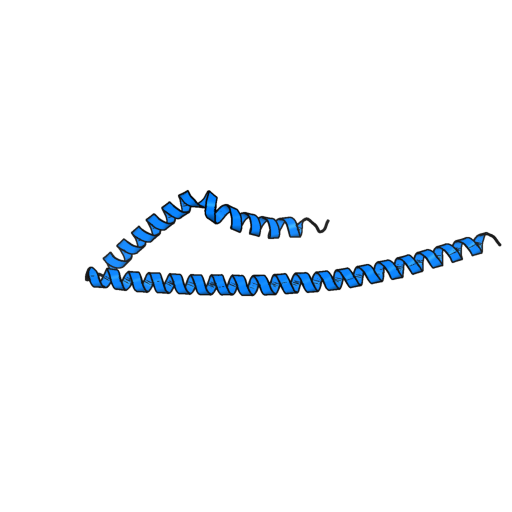 CA 1
ATOM 959 C C . ASP A 1 117 ? -23.976 5.701 13.157 1.00 47.59 117 ASP A C 1
ATOM 961 O O . ASP A 1 117 ? -25.091 6.057 13.504 1.00 47.59 117 ASP A O 1
ATOM 965 N N . LYS A 1 118 ? -23.443 4.584 13.671 1.00 40.97 118 LYS A N 1
ATOM 966 C CA . LYS A 1 118 ? -24.119 3.764 14.698 1.00 40.97 118 LYS A CA 1
ATOM 967 C C . LYS A 1 118 ? -23.893 4.226 16.143 1.00 40.97 118 LYS A C 1
ATOM 969 O O . LYS A 1 118 ? -24.227 3.486 17.065 1.00 40.97 118 LYS A O 1
ATOM 974 N N . ASN A 1 119 ? -23.316 5.411 16.325 1.00 39.91 119 ASN A N 1
ATOM 975 C CA . ASN A 1 119 ? -23.151 6.051 17.630 1.00 39.91 119 ASN A CA 1
ATOM 976 C C . ASN A 1 119 ? -23.957 7.361 17.715 1.00 39.91 119 ASN A C 1
ATOM 978 O O . ASN A 1 119 ? -23.473 8.336 18.289 1.00 39.91 119 ASN A O 1
ATOM 982 N N . GLU A 1 120 ? -25.159 7.373 17.142 1.00 35.53 120 GLU A N 1
ATOM 983 C CA . GLU A 1 120 ? -26.266 8.240 17.571 1.00 35.53 120 GLU A CA 1
ATOM 984 C C . GLU A 1 120 ? -27.400 7.350 18.102 1.00 35.53 120 GLU A C 1
ATOM 986 O O . GLU A 1 120 ? -28.043 7.748 19.099 1.00 35.53 120 GLU A O 1
#

Secondary structure (DSSP, 8-state):
-HHHHHHHHHHHHHHHHHHHHHHHHHHHHHHHHHHHHHHHHHHHHHHHHHHHHHHHHHHHHHHHHHHHHHHTT-HHHHHHHHHHHHHHHHHHHHHHHHHHTHHHHHHHHHHHHHTTTTT-

InterPro domains:
  IPR009937 Putative Actinobacterial Holin-X, holin superfamily III [PF07332] (10-95)